Protein AF-A0A936VXD6-F1 (afdb_monomer)

Foldseek 3Di:
DDPPDPDAADWQWKKFKAAPVRHTPDIDTWQQDPPPRTTNDDDDPDDDFHKIKMATDDDPQKFWDDAPPDPQQPGAQAHRPGRIGPIDGDDPPDDDDSHHIDMDGDDDDDDFDWDPPPPPPDDDPPIDGDWQQKDFDADPVRHTPDIDTRDPPPPPDDDDDDDDDD

Structure (mmCIF, N/CA/C/O backbone):
data_AF-A0A936VXD6-F1
#
_entry.id   AF-A0A936VXD6-F1
#
loop_
_atom_site.group_PDB
_atom_site.id
_atom_site.type_symbol
_atom_site.label_atom_id
_atom_site.label_alt_id
_atom_site.label_comp_id
_atom_site.label_asym_id
_atom_site.label_entity_id
_atom_site.label_seq_id
_atom_site.pdbx_PDB_ins_code
_atom_site.Cartn_x
_atom_site.Cartn_y
_atom_site.Cartn_z
_atom_site.occupancy
_atom_site.B_iso_or_equiv
_atom_site.auth_seq_id
_atom_site.auth_comp_id
_atom_site.auth_asym_id
_atom_site.auth_atom_id
_atom_site.pdbx_PDB_model_num
ATOM 1 N N . MET A 1 1 ? 0.073 27.150 -8.821 1.00 37.88 1 MET A N 1
ATOM 2 C CA . MET A 1 1 ? -0.932 26.596 -7.895 1.00 37.88 1 MET A CA 1
ATOM 3 C C . MET A 1 1 ? -1.221 25.200 -8.395 1.00 37.88 1 MET A C 1
ATOM 5 O O . MET A 1 1 ? -1.825 25.056 -9.448 1.00 37.88 1 MET A O 1
ATOM 9 N N . GLU A 1 2 ? -0.629 24.200 -7.757 1.00 39.50 2 GLU A N 1
ATOM 10 C CA . GLU A 1 2 ? -0.810 22.805 -8.145 1.00 39.50 2 GLU A CA 1
ATOM 11 C C . GLU A 1 2 ? -2.165 22.356 -7.598 1.00 39.50 2 GLU A C 1
ATOM 13 O O . GLU A 1 2 ? -2.405 22.412 -6.392 1.00 39.50 2 GLU A O 1
ATOM 18 N N . PHE A 1 3 ? -3.097 22.023 -8.488 1.00 36.00 3 PHE A N 1
ATOM 19 C CA . PHE A 1 3 ? -4.350 21.404 -8.081 1.00 36.00 3 PHE A CA 1
ATOM 20 C C . PHE A 1 3 ? -4.016 19.986 -7.616 1.00 36.00 3 PHE A C 1
ATOM 22 O O . PHE A 1 3 ? -3.838 19.096 -8.446 1.00 36.00 3 PHE A O 1
ATOM 29 N N . LYS A 1 4 ? -3.919 19.774 -6.299 1.00 44.06 4 LYS A N 1
ATOM 30 C CA . LYS A 1 4 ? -3.917 18.424 -5.732 1.00 44.06 4 LYS A CA 1
ATOM 31 C C . LYS A 1 4 ? -5.274 17.809 -6.092 1.00 44.06 4 LYS A C 1
ATOM 33 O O . LYS A 1 4 ? -6.304 18.240 -5.576 1.00 44.06 4 LYS A O 1
ATOM 38 N N . MET A 1 5 ? -5.294 16.894 -7.061 1.00 49.47 5 MET A N 1
ATOM 39 C CA . MET A 1 5 ? -6.490 16.100 -7.349 1.00 49.47 5 MET A CA 1
ATOM 40 C C . MET A 1 5 ? -6.912 15.388 -6.060 1.00 49.47 5 MET A C 1
ATOM 42 O O . MET A 1 5 ? -6.051 14.992 -5.275 1.00 49.47 5 MET A O 1
ATOM 46 N N . ALA A 1 6 ? -8.218 15.245 -5.833 1.00 60.19 6 ALA A N 1
ATOM 47 C CA . ALA A 1 6 ? -8.717 14.467 -4.706 1.00 60.19 6 ALA A CA 1
ATOM 48 C C . ALA A 1 6 ? -8.110 13.054 -4.756 1.00 60.19 6 ALA A C 1
ATOM 50 O O . ALA A 1 6 ? -8.226 12.364 -5.772 1.00 60.19 6 ALA A O 1
ATOM 51 N N . GLU A 1 7 ? -7.435 12.647 -3.682 1.00 71.62 7 GLU A N 1
ATOM 52 C CA . GLU A 1 7 ? -6.905 11.293 -3.539 1.00 71.62 7 GLU A CA 1
ATOM 53 C C . GLU A 1 7 ? -8.101 10.350 -3.366 1.00 71.62 7 GLU A C 1
ATOM 55 O O . GLU A 1 7 ? -8.837 10.422 -2.384 1.00 71.62 7 GLU A O 1
ATOM 60 N N . LEU A 1 8 ? -8.362 9.523 -4.379 1.00 80.62 8 LEU A N 1
ATOM 61 C CA . LEU A 1 8 ? -9.464 8.567 -4.343 1.00 80.62 8 LEU A CA 1
ATOM 62 C C . LEU A 1 8 ? -9.059 7.356 -3.502 1.00 80.62 8 LEU A C 1
ATOM 64 O O . LEU A 1 8 ? -7.975 6.802 -3.691 1.00 80.62 8 LEU A O 1
ATOM 68 N N . GLY A 1 9 ? -9.952 6.908 -2.620 1.00 87.56 9 GLY A N 1
ATOM 69 C CA . GLY A 1 9 ? -9.748 5.662 -1.892 1.00 87.56 9 GLY A CA 1
ATOM 70 C C . GLY A 1 9 ? -9.724 4.442 -2.819 1.00 87.56 9 GLY A C 1
ATOM 71 O O . GLY A 1 9 ? -10.203 4.471 -3.956 1.00 87.56 9 GLY A O 1
ATOM 72 N N . ILE A 1 10 ? -9.146 3.348 -2.327 1.00 90.50 10 ILE A N 1
ATOM 73 C CA . ILE A 1 10 ? -8.894 2.130 -3.107 1.00 90.50 10 ILE A CA 1
ATOM 74 C C . ILE A 1 10 ? -9.775 1.007 -2.569 1.00 90.50 10 ILE A C 1
ATOM 76 O O . ILE A 1 10 ? -9.663 0.654 -1.398 1.00 90.50 10 ILE A O 1
ATOM 80 N N . ASN A 1 11 ? -10.611 0.411 -3.420 1.00 94.31 11 ASN A N 1
ATOM 81 C CA . ASN A 1 11 ? -11.415 -0.766 -3.073 1.00 94.31 11 ASN A CA 1
ATOM 82 C C . ASN A 1 11 ? -10.625 -2.073 -3.228 1.00 94.31 11 ASN A C 1
ATOM 84 O O . ASN A 1 11 ? -9.697 -2.162 -4.031 1.00 94.31 11 ASN A O 1
ATOM 88 N N . GLY A 1 12 ? -11.042 -3.107 -2.499 1.00 94.38 12 GLY A N 1
ATOM 89 C CA . GLY A 1 12 ? -10.451 -4.445 -2.549 1.00 94.38 12 GLY A CA 1
ATOM 90 C C . GLY A 1 12 ? -9.163 -4.607 -1.736 1.00 94.38 12 GLY A C 1
ATOM 91 O O . GLY A 1 12 ? -8.551 -5.671 -1.786 1.00 94.38 12 GLY A O 1
ATOM 92 N N . VAL A 1 13 ? -8.752 -3.593 -0.971 1.00 94.56 13 VAL A N 1
ATOM 93 C CA . VAL A 1 13 ? -7.634 -3.703 -0.023 1.00 94.56 13 VAL A CA 1
ATOM 94 C C . VAL A 1 13 ? -8.092 -4.550 1.160 1.00 94.56 13 VAL A C 1
ATOM 96 O O . VAL A 1 13 ? -9.146 -4.286 1.736 1.00 94.56 13 VAL A O 1
ATOM 99 N N . SER A 1 14 ? -7.317 -5.575 1.521 1.00 96.94 14 SER A N 1
ATOM 100 C CA . SER A 1 14 ? -7.612 -6.393 2.703 1.00 96.94 14 SER A CA 1
ATOM 101 C C . SER A 1 14 ? -7.229 -5.651 3.977 1.00 96.94 14 SER A C 1
ATOM 103 O O . SER A 1 14 ? -6.092 -5.199 4.118 1.00 96.94 14 SER A O 1
ATOM 105 N N . VAL A 1 15 ? -8.181 -5.554 4.904 1.00 97.88 15 VAL A N 1
ATOM 106 C CA . VAL A 1 15 ? -8.003 -4.923 6.214 1.00 97.88 15 VAL A CA 1
ATOM 107 C C . VAL A 1 15 ? -8.285 -5.958 7.294 1.00 97.88 15 VAL A C 1
ATOM 109 O O . VAL A 1 15 ? -9.325 -6.622 7.285 1.00 97.88 15 VAL A O 1
ATOM 112 N N . LEU A 1 16 ? -7.341 -6.132 8.213 1.00 98.38 16 LEU A N 1
ATOM 113 C CA . LEU A 1 16 ? -7.408 -7.113 9.292 1.00 98.38 16 LEU A CA 1
ATOM 114 C C . LEU A 1 16 ? -7.540 -6.384 10.627 1.00 98.38 16 LEU A C 1
ATOM 116 O O . LEU A 1 16 ? -6.756 -5.486 10.918 1.00 98.38 16 LEU A O 1
ATOM 120 N N . LEU A 1 17 ? -8.478 -6.825 11.460 1.00 98.38 17 LEU A N 1
ATOM 121 C CA . LEU A 1 17 ? -8.547 -6.429 12.863 1.00 98.38 17 LEU A CA 1
ATOM 122 C C . LEU A 1 17 ? -7.830 -7.482 13.700 1.00 98.38 17 LEU A C 1
ATOM 124 O O . LEU A 1 17 ? -8.151 -8.670 13.603 1.00 98.38 17 LEU A O 1
ATOM 128 N N . LYS A 1 18 ? -6.886 -7.064 14.536 1.00 98.50 18 LYS A N 1
ATOM 129 C CA . LYS A 1 18 ? -6.083 -7.940 15.392 1.00 98.50 18 LYS A CA 1
ATOM 130 C C . LYS A 1 18 ? -6.202 -7.539 16.857 1.00 98.50 18 LYS A C 1
ATOM 132 O O . LYS A 1 18 ? -6.462 -6.381 17.165 1.00 98.50 18 LYS A O 1
ATOM 137 N N . ASN A 1 19 ? -5.966 -8.487 17.759 1.00 97.56 19 ASN A N 1
ATOM 138 C CA . ASN A 1 19 ? -5.682 -8.161 19.160 1.00 97.56 19 ASN A CA 1
ATOM 139 C C . ASN A 1 19 ? -4.222 -7.695 19.338 1.00 97.56 19 ASN A C 1
ATOM 141 O O . ASN A 1 19 ? -3.402 -7.807 18.425 1.00 97.56 19 ASN A O 1
ATOM 145 N N . THR A 1 20 ? -3.871 -7.241 20.542 1.00 96.56 20 THR A N 1
ATOM 146 C CA . THR A 1 20 ? -2.504 -6.806 20.897 1.00 96.56 20 THR A CA 1
ATOM 147 C C . THR A 1 20 ? -1.454 -7.921 20.841 1.00 96.56 20 THR A C 1
ATOM 149 O O . THR A 1 20 ? -0.265 -7.639 20.730 1.00 96.56 20 THR A O 1
ATOM 152 N N . ALA A 1 21 ? -1.873 -9.192 20.845 1.00 96.44 21 ALA A N 1
ATOM 153 C CA . ALA A 1 21 ? -0.997 -10.339 20.597 1.00 96.44 21 ALA A CA 1
ATOM 154 C C . ALA A 1 21 ? -0.753 -10.602 19.093 1.00 96.44 21 ALA A C 1
ATOM 156 O O . ALA A 1 21 ? -0.085 -11.570 18.736 1.00 96.44 21 ALA A O 1
ATOM 157 N N . GLY A 1 22 ? -1.316 -9.780 18.200 1.00 94.25 22 GLY A N 1
ATOM 158 C CA . GLY A 1 22 ? -1.175 -9.894 16.747 1.00 94.25 22 GLY A CA 1
ATOM 159 C C . GLY A 1 22 ? -2.070 -10.951 16.093 1.00 94.25 22 GLY A C 1
ATOM 160 O O . GLY A 1 22 ? -1.951 -11.188 14.891 1.00 94.25 22 GLY A O 1
ATOM 161 N N . THR A 1 23 ? -2.976 -11.582 16.846 1.00 97.44 23 THR A N 1
ATOM 162 C CA . THR A 1 23 ? -3.929 -12.563 16.307 1.00 97.44 23 THR A CA 1
ATOM 163 C C . THR A 1 23 ? -5.053 -11.850 15.569 1.00 97.44 23 THR A C 1
ATOM 165 O O . THR A 1 23 ? -5.725 -11.001 16.151 1.00 97.44 23 THR A O 1
ATOM 168 N N . THR A 1 24 ? -5.292 -12.228 14.313 1.00 98.25 24 THR A N 1
ATOM 169 C CA . THR A 1 24 ? -6.418 -11.724 13.518 1.00 98.25 24 THR A CA 1
ATOM 170 C C . THR A 1 24 ? -7.742 -12.223 14.082 1.00 98.25 24 THR A C 1
ATOM 172 O O . THR A 1 24 ? -7.962 -13.424 14.212 1.00 98.25 24 THR A O 1
ATOM 175 N N . LEU A 1 25 ? -8.629 -11.284 14.387 1.00 97.94 25 LEU A N 1
ATOM 176 C CA . LEU A 1 25 ? -9.977 -11.528 14.887 1.00 97.94 25 LEU A CA 1
ATOM 177 C C . LEU A 1 25 ? -11.015 -11.422 13.770 1.00 97.94 25 LEU A C 1
ATOM 179 O O . LEU A 1 25 ? -11.958 -12.207 13.729 1.00 97.94 25 LEU A O 1
ATOM 183 N N . GLN A 1 26 ? -10.843 -10.451 12.870 1.00 98.44 26 GLN A N 1
ATOM 184 C CA . GLN A 1 26 ? -11.721 -10.232 11.723 1.00 98.44 26 GLN A CA 1
ATOM 185 C C . GLN A 1 26 ? -10.916 -9.803 10.494 1.00 98.44 26 GLN A C 1
ATOM 187 O O . GLN A 1 26 ? -9.791 -9.309 10.590 1.00 98.44 26 GLN A O 1
ATOM 192 N N . THR A 1 27 ? -11.508 -9.983 9.318 1.00 98.12 27 THR A N 1
ATOM 193 C CA . THR A 1 27 ? -10.963 -9.524 8.038 1.00 98.12 27 THR A CA 1
ATOM 194 C C . THR A 1 27 ? -12.094 -8.944 7.208 1.00 98.12 27 THR A C 1
ATOM 196 O O . THR A 1 27 ? -13.194 -9.492 7.189 1.00 98.12 27 THR A O 1
ATOM 199 N N . THR A 1 28 ? -11.818 -7.840 6.526 1.00 97.75 28 THR A N 1
ATOM 200 C CA . THR A 1 28 ? -12.739 -7.196 5.591 1.00 97.75 28 THR A CA 1
ATOM 201 C C . THR A 1 28 ? -11.983 -6.695 4.361 1.00 97.75 28 THR A C 1
ATOM 203 O O . THR A 1 28 ? -10.751 -6.738 4.313 1.00 97.75 28 THR A O 1
ATOM 206 N N . LEU A 1 29 ? -12.725 -6.238 3.357 1.00 97.06 29 LEU A N 1
ATOM 207 C CA . LEU A 1 29 ? -12.195 -5.566 2.176 1.00 97.06 29 LEU A CA 1
ATOM 208 C C . LEU A 1 29 ? -12.703 -4.128 2.148 1.00 97.06 29 LEU A C 1
ATOM 210 O O . LEU A 1 29 ? -13.863 -3.875 2.482 1.00 97.06 29 LEU A O 1
ATOM 214 N N . THR A 1 30 ? -11.869 -3.199 1.690 1.00 96.69 30 THR A N 1
ATOM 215 C CA . THR A 1 30 ? -12.339 -1.847 1.385 1.00 96.69 30 THR A CA 1
ATOM 216 C C . THR A 1 30 ? -13.347 -1.864 0.229 1.00 96.69 30 THR A C 1
ATOM 218 O O . THR A 1 30 ? -13.210 -2.615 -0.742 1.00 96.69 30 THR A O 1
ATOM 221 N N . THR A 1 31 ? -14.375 -1.028 0.319 1.00 96.88 31 THR A N 1
ATOM 222 C CA . THR A 1 31 ? -15.486 -0.916 -0.634 1.00 96.88 31 THR A CA 1
ATOM 223 C C . THR A 1 31 ? -15.946 0.543 -0.751 1.00 96.88 31 THR A C 1
ATOM 225 O O . THR A 1 31 ? -15.360 1.446 -0.155 1.00 96.88 31 THR A O 1
ATOM 228 N N . ASN A 1 32 ? -16.998 0.804 -1.524 1.00 96.25 32 ASN A N 1
ATOM 229 C CA . ASN A 1 32 ? -17.627 2.120 -1.543 1.00 96.25 32 ASN A CA 1
ATOM 230 C C . ASN A 1 32 ? -18.351 2.380 -0.217 1.00 96.25 32 ASN A C 1
ATOM 232 O O . ASN A 1 32 ? -19.121 1.542 0.254 1.00 96.25 32 ASN A O 1
ATOM 236 N N . ASN A 1 33 ? -18.142 3.562 0.355 1.00 94.69 33 ASN A N 1
ATOM 237 C CA . ASN A 1 33 ? -18.841 4.027 1.541 1.00 94.69 33 ASN A CA 1
ATOM 238 C C . ASN A 1 33 ? -20.360 3.985 1.287 1.00 94.69 33 ASN A C 1
ATOM 240 O O . ASN A 1 33 ? -20.821 4.566 0.301 1.00 94.69 33 ASN A O 1
ATOM 244 N N . PRO A 1 34 ? -21.156 3.338 2.154 1.00 93.56 34 PRO A N 1
ATOM 245 C CA . PRO A 1 34 ? -22.590 3.158 1.923 1.00 93.56 34 PRO A CA 1
ATOM 246 C C . PRO A 1 34 ? -23.386 4.472 1.946 1.00 93.56 34 PRO A C 1
ATOM 248 O O . PRO A 1 34 ? -24.494 4.519 1.417 1.00 93.56 34 PRO A O 1
ATOM 251 N N . THR A 1 35 ? -22.831 5.533 2.536 1.00 93.31 35 THR A N 1
ATOM 252 C CA . THR A 1 35 ? -23.472 6.847 2.663 1.00 93.31 35 THR A CA 1
ATOM 253 C C . THR A 1 35 ? -22.997 7.814 1.583 1.00 93.31 35 THR A C 1
ATOM 255 O O . THR A 1 35 ? -23.810 8.491 0.961 1.00 93.31 35 THR A O 1
ATOM 258 N N . THR A 1 36 ? -21.683 7.905 1.361 1.00 92.94 36 THR A N 1
ATOM 259 C CA . THR A 1 36 ? -21.096 8.904 0.447 1.00 92.94 36 THR A CA 1
ATOM 260 C C . THR A 1 36 ? -20.784 8.352 -0.941 1.00 92.94 36 THR A C 1
ATOM 262 O O . THR A 1 36 ? -20.546 9.125 -1.864 1.00 92.94 36 THR A O 1
ATOM 265 N N . GLY A 1 37 ? -20.748 7.027 -1.105 1.00 93.31 37 GLY A N 1
ATOM 266 C CA . GLY A 1 37 ? -20.319 6.360 -2.335 1.00 93.31 37 GLY A CA 1
ATOM 267 C C . GLY A 1 37 ? -18.812 6.431 -2.605 1.00 93.31 37 GLY A C 1
ATOM 268 O O . GLY A 1 37 ? -18.357 5.855 -3.591 1.00 93.31 37 GLY A O 1
ATOM 269 N N . ALA A 1 38 ? -18.030 7.104 -1.754 1.00 93.12 38 ALA A N 1
ATOM 270 C CA . ALA A 1 38 ? -16.584 7.224 -1.916 1.00 93.12 38 ALA A CA 1
ATOM 271 C C . ALA A 1 38 ? -15.890 5.865 -1.728 1.00 93.12 38 ALA A C 1
ATOM 273 O O . ALA A 1 38 ? -16.189 5.143 -0.780 1.00 93.12 38 ALA A O 1
ATOM 274 N N . ALA A 1 39 ? -14.965 5.514 -2.620 1.00 93.44 39 ALA A N 1
ATOM 275 C CA . ALA A 1 39 ? -14.179 4.284 -2.525 1.00 93.44 39 ALA A CA 1
ATOM 276 C C . ALA A 1 39 ? -13.216 4.299 -1.321 1.00 93.44 39 ALA A C 1
ATOM 278 O O . ALA A 1 39 ? -12.865 5.365 -0.817 1.00 93.44 39 ALA A O 1
ATOM 279 N N . GLY A 1 40 ? -12.752 3.121 -0.894 1.00 93.38 40 GLY A N 1
ATOM 280 C CA . GLY A 1 40 ? -11.753 2.948 0.170 1.00 93.38 40 GLY A CA 1
ATOM 281 C C . GLY A 1 40 ? -12.315 2.738 1.576 1.00 93.38 40 GLY A C 1
ATOM 282 O O . GLY A 1 40 ? -11.549 2.614 2.525 1.00 93.38 40 GLY A O 1
ATOM 283 N N . TYR A 1 41 ? -13.635 2.661 1.729 1.00 95.38 41 TYR A N 1
ATOM 284 C CA . TYR A 1 41 ? -14.285 2.509 3.026 1.00 95.38 41 TYR A CA 1
ATOM 285 C C . TYR A 1 41 ? -14.171 1.0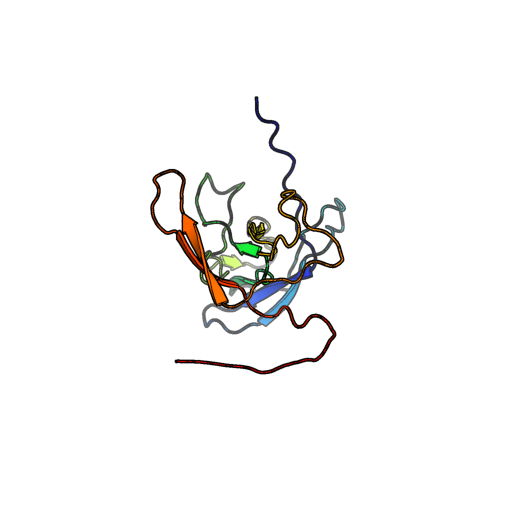85 3.569 1.00 95.38 41 TYR A C 1
ATOM 287 O O . TYR A 1 41 ? -14.440 0.123 2.852 1.00 95.38 41 TYR A O 1
ATOM 295 N N . TYR A 1 42 ? -13.864 0.944 4.854 1.00 96.75 42 TYR A N 1
ATOM 296 C CA . TYR A 1 42 ? -13.945 -0.317 5.585 1.00 96.75 42 TYR A CA 1
A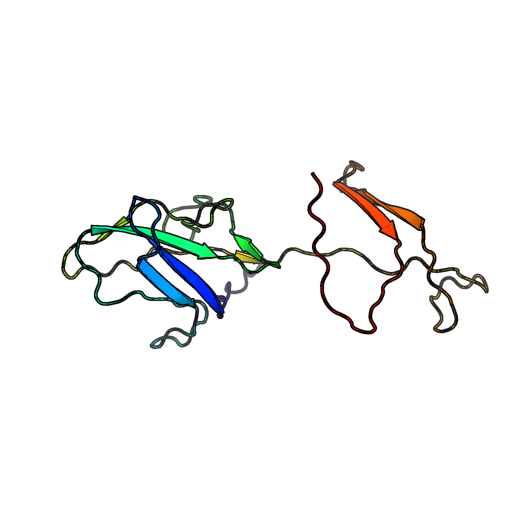TOM 297 C C . TYR A 1 42 ? -14.632 -0.088 6.933 1.00 96.75 42 TYR A C 1
ATOM 299 O O . TYR A 1 42 ? -14.668 1.030 7.443 1.00 96.75 42 TYR A O 1
ATOM 307 N N . GLN A 1 43 ? -15.183 -1.152 7.516 1.00 96.81 43 GLN A N 1
ATOM 308 C CA . GLN A 1 43 ? -15.727 -1.104 8.868 1.00 96.81 43 GLN A CA 1
ATOM 309 C C . GLN A 1 43 ? -15.701 -2.491 9.507 1.00 96.81 43 GLN A C 1
ATOM 311 O O . GLN A 1 43 ? -16.078 -3.482 8.878 1.00 96.81 43 GLN A O 1
ATOM 316 N N . PHE A 1 44 ? -15.305 -2.541 10.777 1.00 97.50 44 PHE A N 1
ATOM 317 C CA . PHE A 1 44 ? -15.565 -3.673 11.658 1.00 97.50 44 PHE A CA 1
ATOM 318 C C . PHE A 1 44 ? -16.736 -3.314 12.572 1.00 97.50 44 PHE A C 1
ATOM 320 O O . PHE A 1 44 ? -16.829 -2.191 13.060 1.00 97.50 44 PHE A O 1
ATOM 327 N N . THR A 1 45 ? -17.658 -4.250 12.785 1.00 95.94 45 THR A N 1
ATOM 328 C CA . THR A 1 45 ? -18.870 -4.012 13.582 1.00 95.94 45 THR A CA 1
ATOM 329 C C . THR A 1 45 ? -18.965 -5.022 14.716 1.00 95.94 45 THR A C 1
ATOM 331 O O . THR A 1 45 ? -18.351 -6.089 14.661 1.00 95.94 45 THR A O 1
ATOM 334 N N . ASN A 1 46 ? -19.757 -4.691 15.742 1.00 94.94 46 ASN A N 1
ATOM 335 C CA . ASN A 1 46 ? -19.997 -5.555 16.903 1.00 94.94 46 ASN A CA 1
ATOM 336 C C . ASN A 1 46 ? -18.704 -5.940 17.649 1.00 94.94 46 ASN A C 1
ATOM 338 O O . ASN A 1 46 ? -18.520 -7.096 18.035 1.00 94.94 46 ASN A O 1
ATOM 342 N N . LEU A 1 47 ? -17.798 -4.973 17.828 1.00 96.31 47 LEU A N 1
ATOM 343 C CA . LEU A 1 47 ? -16.570 -5.165 18.596 1.00 96.31 47 LEU A CA 1
ATOM 344 C C . LEU A 1 47 ? -16.867 -5.181 20.096 1.00 96.31 47 LEU A C 1
ATOM 346 O O . LEU A 1 47 ? -17.698 -4.416 20.589 1.00 96.31 47 LEU A O 1
ATOM 350 N N . LEU A 1 48 ? -16.179 -6.061 20.821 1.00 96.94 48 LEU A N 1
ATOM 351 C CA . LEU A 1 48 ? -16.165 -6.015 22.280 1.00 96.94 48 LEU A CA 1
ATOM 352 C C . LEU A 1 48 ? -15.220 -4.892 22.735 1.00 96.94 48 LEU A C 1
ATOM 354 O O . LEU A 1 48 ? -14.254 -4.608 22.033 1.00 96.94 48 LEU A O 1
ATOM 358 N N . PRO A 1 49 ? -15.438 -4.273 23.906 1.00 97.69 49 PRO A N 1
ATOM 359 C CA . PRO A 1 49 ? -14.474 -3.321 24.444 1.00 97.69 49 PRO A CA 1
ATOM 360 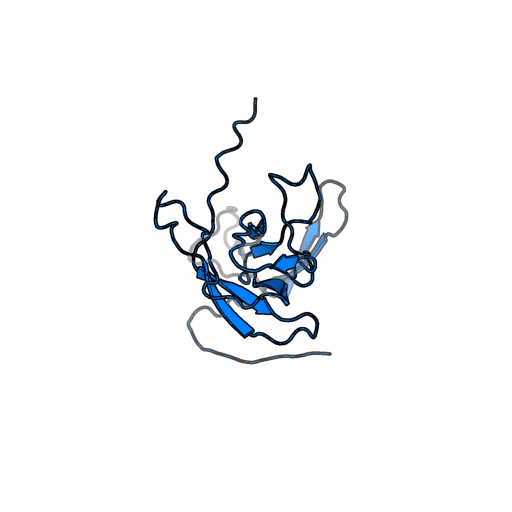C C . PRO A 1 49 ? -13.120 -3.996 24.698 1.00 97.69 49 PRO A C 1
ATOM 362 O O . PRO A 1 49 ? -13.051 -4.945 25.486 1.00 97.69 49 PRO A O 1
ATOM 365 N N . ALA A 1 50 ? -12.071 -3.544 24.014 1.00 97.94 50 ALA A N 1
ATOM 366 C CA . ALA A 1 50 ? -10.716 -4.089 24.087 1.00 97.94 50 ALA A CA 1
ATOM 367 C C . ALA A 1 50 ? -9.721 -3.198 23.323 1.00 97.94 50 ALA A C 1
ATOM 369 O O . ALA A 1 50 ? -10.103 -2.246 22.645 1.00 97.94 50 ALA A O 1
ATOM 370 N N . ASP A 1 51 ? -8.446 -3.569 23.399 1.00 98.19 51 ASP A N 1
ATOM 371 C CA . ASP A 1 51 ? -7.380 -2.995 22.587 1.00 98.19 51 ASP A CA 1
ATOM 372 C C . ASP A 1 51 ? -7.224 -3.758 21.267 1.00 98.19 51 ASP A C 1
ATOM 374 O O . ASP A 1 51 ? -7.103 -4.992 21.244 1.00 98.19 51 ASP A O 1
ATOM 378 N N . TYR A 1 52 ? -7.171 -3.011 20.169 1.00 98.19 52 TYR A N 1
ATOM 379 C CA . TYR A 1 52 ? -7.087 -3.542 18.817 1.00 98.19 52 TYR A CA 1
ATOM 380 C C . TYR A 1 52 ? -5.941 -2.925 18.020 1.00 98.19 52 TYR A C 1
ATOM 382 O O . TYR A 1 52 ? -5.484 -1.821 18.294 1.00 98.19 52 TYR A O 1
ATOM 390 N N . ILE A 1 53 ? -5.498 -3.658 17.002 1.00 98.00 53 ILE A N 1
ATOM 391 C CA . ILE A 1 53 ? -4.593 -3.184 15.954 1.00 98.00 53 ILE A CA 1
ATOM 392 C C . ILE A 1 53 ? -5.308 -3.386 14.621 1.00 98.00 53 ILE A C 1
ATOM 394 O O . ILE A 1 53 ? -5.818 -4.480 14.357 1.00 98.00 53 ILE A O 1
ATOM 398 N N . VAL A 1 54 ? -5.316 -2.368 13.766 1.00 97.88 54 VAL A N 1
ATOM 399 C CA . VAL A 1 54 ? -5.768 -2.496 12.378 1.00 97.88 54 VAL A CA 1
ATOM 400 C C . VAL A 1 54 ? -4.544 -2.729 11.498 1.00 97.88 54 VAL A C 1
ATOM 402 O O . VAL A 1 54 ? -3.506 -2.104 11.684 1.00 97.88 54 VAL A O 1
ATOM 405 N N . MET A 1 55 ? -4.628 -3.670 10.559 1.00 97.06 55 MET A N 1
ATOM 406 C CA . MET A 1 55 ? -3.573 -3.918 9.578 1.00 97.06 55 MET A CA 1
ATOM 407 C C . MET A 1 55 ? -4.119 -3.767 8.165 1.00 97.06 55 MET A C 1
ATOM 409 O O . MET A 1 55 ? -5.037 -4.489 7.772 1.00 97.06 55 MET A O 1
ATOM 413 N N . PHE A 1 56 ? -3.486 -2.902 7.382 1.00 96.00 56 PHE A N 1
ATOM 414 C CA . PHE A 1 56 ? -3.757 -2.723 5.963 1.00 96.00 56 PHE A CA 1
ATOM 415 C C . PHE A 1 56 ? -2.777 -3.549 5.132 1.00 96.00 56 PHE A C 1
ATOM 417 O O . PHE A 1 56 ? -1.561 -3.376 5.207 1.00 96.00 56 PHE A O 1
ATOM 424 N N . MET A 1 57 ? -3.301 -4.451 4.305 1.00 94.44 57 MET A N 1
ATOM 425 C CA . MET A 1 57 ? -2.490 -5.231 3.374 1.00 94.44 57 MET A CA 1
ATOM 426 C C . MET A 1 57 ? -2.433 -4.527 2.019 1.00 94.44 57 MET A C 1
ATOM 428 O O . MET A 1 57 ? -3.320 -4.702 1.180 1.00 94.44 57 MET A O 1
ATOM 432 N N . ALA A 1 58 ? -1.376 -3.744 1.797 1.00 86.75 58 ALA A N 1
ATOM 433 C CA . ALA A 1 58 ? -1.157 -3.091 0.511 1.00 86.75 58 ALA A CA 1
ATOM 434 C C . ALA A 1 58 ? -1.054 -4.128 -0.630 1.00 86.75 58 ALA A C 1
ATOM 436 O O . ALA A 1 58 ? -0.263 -5.073 -0.530 1.00 86.75 58 ALA A O 1
ATOM 437 N N . PRO A 1 59 ? -1.817 -3.967 -1.731 1.00 85.12 59 PRO A N 1
ATOM 438 C CA . PRO A 1 59 ? -1.653 -4.794 -2.924 1.00 85.12 59 PRO A CA 1
ATOM 439 C C . PRO A 1 59 ? -0.231 -4.689 -3.488 1.00 85.12 59 PRO A C 1
ATOM 441 O O . PRO A 1 59 ? 0.425 -3.668 -3.314 1.00 85.12 59 PRO A O 1
ATOM 444 N N . ALA A 1 60 ? 0.231 -5.694 -4.239 1.00 78.38 60 ALA A N 1
ATOM 445 C CA . ALA A 1 60 ? 1.629 -5.787 -4.688 1.00 78.38 60 ALA A CA 1
ATOM 446 C C . ALA A 1 60 ? 2.156 -4.551 -5.447 1.00 78.38 60 ALA A C 1
ATOM 448 O O . ALA A 1 60 ? 3.334 -4.220 -5.341 1.00 78.38 60 ALA A O 1
ATOM 449 N N . THR A 1 61 ? 1.297 -3.855 -6.199 1.00 81.00 61 THR A N 1
ATOM 450 C CA . THR A 1 61 ? 1.677 -2.646 -6.951 1.00 81.00 61 THR A CA 1
ATOM 451 C C . THR A 1 61 ? 1.664 -1.369 -6.111 1.00 81.00 61 THR A C 1
ATOM 453 O O . THR A 1 61 ? 2.019 -0.307 -6.621 1.00 81.00 61 THR A O 1
ATOM 456 N N . TYR A 1 62 ? 1.211 -1.452 -4.863 1.00 85.12 62 TYR A N 1
ATOM 457 C CA . TYR A 1 62 ? 1.088 -0.337 -3.939 1.00 85.12 62 TYR A CA 1
ATOM 458 C C . TYR A 1 62 ? 2.083 -0.464 -2.787 1.00 85.12 62 TYR A C 1
ATOM 460 O O . TYR A 1 62 ? 2.496 -1.553 -2.382 1.00 85.12 62 TYR A O 1
ATOM 468 N N . LYS A 1 63 ? 2.447 0.685 -2.232 1.00 82.25 63 LYS A N 1
ATOM 469 C CA . LYS A 1 63 ? 3.125 0.805 -0.945 1.00 82.25 63 LYS A CA 1
ATOM 470 C C . LYS A 1 63 ? 2.278 1.666 -0.025 1.00 82.25 63 LYS A C 1
ATOM 472 O O . LYS A 1 63 ? 1.614 2.590 -0.492 1.00 82.25 63 LYS A O 1
ATOM 477 N N . VAL A 1 64 ? 2.312 1.346 1.263 1.00 82.12 64 VAL A N 1
ATOM 478 C CA . VAL A 1 64 ? 1.761 2.208 2.310 1.00 82.12 64 VAL A CA 1
ATOM 479 C C . VAL A 1 64 ? 2.644 3.458 2.392 1.00 82.12 64 VAL A C 1
ATOM 481 O O . VAL A 1 64 ? 3.874 3.355 2.341 1.00 82.12 64 VAL A O 1
ATOM 484 N N . THR A 1 65 ? 2.035 4.639 2.426 1.00 78.25 65 THR A N 1
ATOM 485 C CA . THR A 1 65 ? 2.747 5.909 2.619 1.00 78.25 65 THR A CA 1
ATOM 486 C C . THR A 1 65 ? 3.329 5.979 4.026 1.00 78.25 65 THR A C 1
ATOM 488 O O . THR A 1 65 ? 2.779 5.389 4.948 1.00 78.25 65 THR A O 1
ATOM 491 N N . SER A 1 66 ? 4.427 6.711 4.217 1.00 66.88 66 SER A N 1
ATOM 492 C CA . SER A 1 66 ? 5.001 6.896 5.552 1.00 66.88 66 SER A CA 1
ATOM 493 C C . SER A 1 66 ? 3.973 7.480 6.527 1.00 66.88 66 SER A C 1
ATOM 495 O O . SER A 1 66 ? 3.331 8.484 6.209 1.00 66.88 66 SER A O 1
ATOM 497 N N . ALA A 1 67 ? 3.858 6.868 7.706 1.00 60.28 67 ALA A N 1
ATOM 498 C CA . ALA A 1 67 ? 2.992 7.353 8.772 1.00 60.28 67 ALA A CA 1
ATOM 499 C C . ALA A 1 67 ? 3.480 8.690 9.355 1.00 60.28 67 ALA A C 1
ATOM 501 O O . ALA A 1 67 ? 4.686 8.963 9.332 1.00 60.28 67 ALA A O 1
ATOM 502 N N . ASN A 1 68 ? 2.562 9.490 9.911 1.00 56.97 68 ASN A N 1
ATOM 503 C CA . ASN A 1 68 ? 2.865 10.701 10.692 1.00 56.97 68 ASN A CA 1
ATOM 504 C C . ASN A 1 68 ? 3.674 11.775 9.939 1.00 56.97 68 ASN A C 1
ATOM 506 O O . ASN A 1 68 ? 4.587 12.395 10.491 1.00 56.97 68 ASN A O 1
ATOM 510 N N . THR A 1 69 ? 3.398 11.972 8.644 1.00 51.38 69 THR A N 1
ATOM 511 C CA . THR A 1 69 ? 4.108 12.977 7.823 1.00 51.38 69 THR A CA 1
ATOM 512 C C . THR A 1 69 ? 3.489 14.378 7.896 1.00 51.38 69 THR A C 1
ATOM 514 O O . THR A 1 69 ? 4.157 15.350 7.533 1.00 51.38 69 THR A O 1
ATOM 517 N N . THR A 1 70 ? 2.256 14.509 8.404 1.00 50.38 70 THR A N 1
ATOM 518 C CA . THR A 1 70 ? 1.556 15.783 8.664 1.00 50.38 70 THR A CA 1
ATOM 519 C C . THR A 1 70 ? 0.759 15.710 9.979 1.00 50.38 70 THR A C 1
ATOM 521 O O . THR A 1 70 ? 1.026 14.840 10.790 1.00 50.38 70 THR A O 1
ATOM 524 N N . THR A 1 71 ? -0.159 16.647 10.244 1.00 45.75 71 THR A N 1
ATOM 525 C CA . THR A 1 71 ? -1.046 16.624 11.425 1.00 45.75 71 THR A CA 1
ATOM 526 C C . THR A 1 71 ? -2.178 15.593 11.280 1.00 45.75 71 THR A C 1
ATOM 528 O O . THR A 1 71 ? -2.895 15.692 10.282 1.00 45.75 71 THR A O 1
ATOM 531 N N . ASP A 1 72 ? -2.368 14.761 12.316 1.00 51.34 72 ASP A N 1
ATOM 532 C CA . ASP A 1 72 ? -3.254 13.589 12.584 1.00 51.34 72 ASP A CA 1
ATOM 533 C C . ASP A 1 72 ? -4.635 13.430 11.892 1.00 51.34 72 ASP A C 1
ATOM 535 O O . ASP A 1 72 ? -5.325 12.443 12.109 1.00 51.34 72 ASP A O 1
ATOM 539 N N . THR A 1 73 ? -5.135 14.400 11.125 1.00 50.72 73 THR A N 1
ATOM 540 C CA . THR A 1 73 ? -6.475 14.319 10.486 1.00 50.72 73 THR A CA 1
ATOM 541 C C . THR A 1 73 ? -6.428 13.934 9.008 1.00 50.72 73 THR A C 1
ATOM 543 O O . THR A 1 73 ? -7.472 13.850 8.364 1.00 50.72 73 THR A O 1
ATOM 546 N N . ASN A 1 74 ? -5.229 13.772 8.446 1.00 57.69 74 ASN A N 1
ATOM 547 C CA . ASN A 1 74 ? -5.021 13.673 7.001 1.00 57.69 74 ASN A CA 1
ATOM 548 C C . ASN A 1 74 ? -3.818 12.793 6.614 1.00 57.69 74 ASN A C 1
ATOM 550 O O . ASN A 1 74 ? -3.353 12.865 5.472 1.00 57.69 74 ASN A O 1
ATOM 554 N N . ASP A 1 75 ? -3.293 12.011 7.551 1.00 68.62 75 ASP A N 1
ATOM 555 C CA . ASP A 1 75 ? -2.098 11.196 7.411 1.00 68.62 75 ASP A CA 1
ATOM 556 C C . ASP A 1 75 ? -2.342 9.738 7.791 1.00 68.62 75 ASP A C 1
ATOM 558 O O . ASP A 1 75 ? -3.150 9.409 8.641 1.00 68.62 75 ASP A O 1
ATOM 562 N N . SER A 1 76 ? -1.582 8.867 7.132 1.00 80.00 76 SER A N 1
ATOM 563 C CA . SER A 1 76 ? -1.665 7.421 7.299 1.00 80.00 76 SER A CA 1
ATOM 564 C C . SER A 1 76 ? -1.257 6.994 8.711 1.00 80.00 76 SER A C 1
ATOM 566 O O . SER A 1 76 ? -0.115 7.233 9.105 1.00 80.00 76 SER A O 1
ATOM 568 N N . ASP A 1 77 ? -2.101 6.237 9.410 1.00 85.12 77 ASP A N 1
ATOM 569 C CA . ASP A 1 77 ? -1.741 5.608 10.693 1.00 85.12 77 ASP A CA 1
ATOM 570 C C . ASP A 1 77 ? -0.894 4.347 10.513 1.00 85.12 77 ASP A C 1
ATOM 572 O O . ASP A 1 77 ? -0.172 3.909 11.414 1.00 85.12 77 ASP A O 1
ATOM 576 N N . ALA A 1 78 ? -1.022 3.706 9.351 1.00 89.88 78 ALA A N 1
ATOM 577 C CA . ALA A 1 78 ? -0.381 2.431 9.079 1.00 89.88 78 ALA A CA 1
ATOM 578 C C . ALA A 1 78 ? 1.140 2.572 8.926 1.00 89.88 78 ALA A C 1
ATOM 580 O O . ALA A 1 78 ? 1.637 3.320 8.082 1.00 89.88 78 ALA A O 1
ATOM 581 N N . ASP A 1 79 ? 1.886 1.775 9.690 1.00 89.44 79 ASP A N 1
ATOM 582 C CA . ASP A 1 79 ? 3.331 1.636 9.551 1.00 89.44 79 ASP A CA 1
ATOM 583 C C . ASP A 1 79 ? 3.685 1.116 8.139 1.00 89.44 79 ASP A C 1
ATOM 585 O O . ASP A 1 79 ? 3.143 0.098 7.701 1.00 89.44 79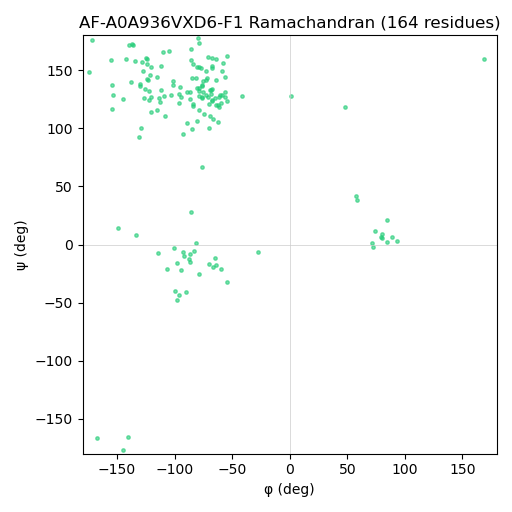 ASP A O 1
ATOM 589 N N . PRO A 1 80 ? 4.606 1.763 7.403 1.00 86.31 80 PRO A N 1
ATOM 590 C CA . PRO A 1 80 ? 4.846 1.446 5.996 1.00 86.31 80 PRO A CA 1
ATOM 591 C C . PRO A 1 80 ? 5.519 0.085 5.758 1.00 86.31 80 PRO A C 1
ATOM 593 O O . PRO A 1 80 ? 5.504 -0.420 4.632 1.00 86.31 80 PRO A O 1
ATOM 596 N N . LEU A 1 81 ? 6.122 -0.514 6.792 1.00 86.62 81 LEU A N 1
ATOM 597 C CA . LEU A 1 81 ? 6.792 -1.811 6.707 1.00 86.62 81 LEU A CA 1
ATOM 598 C C . LEU A 1 81 ? 5.833 -2.964 7.017 1.00 86.62 81 LEU A C 1
ATOM 600 O O . LEU A 1 81 ? 5.889 -4.012 6.374 1.00 86.62 81 LEU A O 1
ATOM 604 N N . THR A 1 82 ? 4.973 -2.781 8.013 1.00 90.50 82 THR A N 1
ATOM 605 C CA . THR A 1 82 ? 4.111 -3.838 8.557 1.00 90.50 82 THR A CA 1
ATOM 606 C C . THR A 1 82 ? 2.646 -3.685 8.168 1.00 90.50 82 THR A C 1
ATOM 608 O O . THR A 1 82 ? 1.904 -4.664 8.222 1.00 90.50 82 THR A O 1
ATOM 611 N N . GLY A 1 83 ? 2.216 -2.481 7.793 1.00 91.81 83 GLY A N 1
ATOM 612 C CA . GLY A 1 83 ? 0.821 -2.115 7.559 1.00 91.81 83 GLY A CA 1
ATOM 613 C C . GLY A 1 83 ? -0.021 -2.018 8.832 1.00 91.81 83 GLY A C 1
ATOM 614 O O . GLY A 1 83 ? -1.221 -1.781 8.725 1.00 91.81 83 GLY A O 1
ATOM 615 N N . ASN A 1 84 ? 0.561 -2.239 10.016 1.00 94.75 84 ASN A N 1
ATOM 616 C CA . ASN A 1 84 ? -0.150 -2.151 11.290 1.00 94.75 84 ASN A CA 1
ATOM 617 C C . ASN A 1 84 ? -0.251 -0.693 11.751 1.00 94.75 84 ASN A C 1
ATOM 619 O O . ASN A 1 84 ? 0.706 0.066 11.625 1.00 94.75 84 ASN A O 1
ATOM 623 N N . THR A 1 85 ? -1.369 -0.342 12.365 1.00 94.44 85 THR A N 1
ATOM 624 C CA . THR A 1 85 ? -1.555 0.922 13.082 1.00 94.44 85 THR A CA 1
ATOM 625 C C . THR A 1 85 ? -1.054 0.802 14.526 1.00 94.44 85 THR A C 1
ATOM 627 O O . THR A 1 85 ? -0.821 -0.315 15.013 1.00 94.44 85 THR A O 1
ATOM 630 N N . PRO A 1 86 ? -0.924 1.920 15.261 1.00 93.19 86 PRO A N 1
ATOM 631 C CA . PRO A 1 86 ? -0.843 1.886 16.716 1.00 93.19 86 PRO A CA 1
ATOM 632 C C . PRO A 1 86 ? -2.027 1.137 17.345 1.00 93.19 86 PRO A C 1
ATOM 634 O O . PRO A 1 86 ? -3.063 0.913 16.712 1.00 93.19 86 PRO A O 1
ATOM 637 N N . VAL A 1 87 ? -1.859 0.738 18.608 1.00 96.19 87 VAL A N 1
ATOM 638 C CA . VAL A 1 87 ? -2.939 0.124 19.386 1.00 96.19 87 VAL A CA 1
ATOM 639 C C . VAL A 1 87 ? -4.016 1.170 19.666 1.00 96.19 87 VAL A C 1
ATOM 641 O O . VAL A 1 87 ? -3.714 2.230 20.210 1.00 96.19 87 VAL A O 1
ATOM 644 N N . THR A 1 88 ? -5.265 0.828 19.366 1.00 95.44 88 THR A N 1
ATOM 645 C CA . THR A 1 88 ? -6.445 1.643 19.662 1.00 95.44 88 THR A CA 1
ATOM 646 C C . THR A 1 88 ? -7.310 0.933 20.692 1.00 95.44 88 THR A C 1
ATOM 648 O O . THR A 1 88 ? -7.708 -0.218 20.495 1.00 95.44 88 THR A O 1
ATOM 651 N N . THR A 1 89 ? -7.630 1.625 21.781 1.00 97.50 89 THR A N 1
ATOM 652 C CA . THR A 1 89 ? -8.589 1.148 22.779 1.00 97.50 89 THR A CA 1
ATOM 653 C C . THR A 1 89 ? -9.999 1.488 22.322 1.00 97.50 89 THR A C 1
ATOM 655 O O . THR A 1 89 ? -10.321 2.657 22.158 1.00 97.50 89 THR A O 1
ATOM 658 N N . ILE A 1 90 ? -10.846 0.475 22.153 1.00 97.56 90 ILE A N 1
ATOM 659 C CA . ILE A 1 90 ? -12.268 0.645 21.850 1.00 97.56 90 ILE A CA 1
ATOM 660 C C . ILE A 1 90 ? -13.077 0.388 23.115 1.00 97.56 90 ILE A C 1
ATOM 662 O O . ILE A 1 90 ? -12.939 -0.650 23.769 1.00 97.56 90 ILE A O 1
ATOM 666 N N . THR A 1 91 ? -13.960 1.321 23.449 1.00 97.25 91 THR A N 1
ATOM 667 C CA . THR A 1 91 ? -14.888 1.232 24.577 1.00 97.25 91 THR A CA 1
ATOM 668 C C . THR A 1 91 ? -16.321 0.933 24.122 1.00 97.25 91 THR A C 1
ATOM 670 O O . THR A 1 91 ? -16.663 0.959 22.940 1.00 97.25 91 THR A O 1
ATOM 673 N N . SER A 1 92 ? -17.194 0.563 25.064 1.00 96.56 92 SER A N 1
ATOM 674 C CA . SER A 1 92 ? -18.565 0.149 24.736 1.00 96.56 92 SER A CA 1
ATOM 675 C C . SER A 1 92 ? -19.371 1.292 24.116 1.00 96.56 92 SER A C 1
ATOM 677 O O . SER A 1 92 ? -19.643 2.287 24.783 1.00 96.56 92 SER A O 1
ATOM 679 N N . GLY A 1 93 ? -19.843 1.093 22.884 1.00 93.38 93 GLY A N 1
ATOM 680 C CA . GLY A 1 93 ? -20.648 2.072 22.146 1.00 93.38 93 GLY A CA 1
ATOM 681 C C . GLY A 1 93 ? -19.831 3.126 21.395 1.00 93.38 93 GLY A C 1
ATOM 682 O O . GLY A 1 93 ? -20.419 4.010 20.775 1.00 93.38 93 GLY A O 1
ATOM 683 N N . GLU A 1 94 ? -18.503 3.032 21.433 1.00 94.81 94 GLU A N 1
ATOM 684 C CA . GLU A 1 94 ? -17.601 3.902 20.687 1.00 94.81 94 GLU A CA 1
ATOM 685 C C . GLU A 1 94 ? -17.614 3.590 19.184 1.00 94.81 94 GLU A C 1
ATOM 687 O O . GLU A 1 94 ? -17.823 2.450 18.761 1.00 94.81 94 GLU A O 1
ATOM 692 N N . SER A 1 95 ? -17.386 4.623 18.372 1.00 92.81 95 SER A N 1
ATOM 693 C CA . SER A 1 95 ? -17.184 4.514 16.929 1.00 92.81 95 SER A CA 1
ATOM 694 C C . SER A 1 95 ? -15.915 5.268 16.565 1.00 92.81 95 SER A C 1
ATOM 696 O O . SER A 1 95 ? -15.958 6.486 16.408 1.00 92.81 95 SER A O 1
ATOM 698 N N . GLU A 1 96 ? -14.827 4.531 16.373 1.00 93.25 96 GLU A N 1
ATOM 699 C CA . GLU A 1 96 ? -13.574 5.080 15.866 1.00 93.25 96 GLU A CA 1
ATOM 700 C C . GLU A 1 96 ? -13.582 5.088 14.327 1.00 93.25 96 GLU A C 1
ATOM 702 O O . GLU A 1 96 ? -13.856 4.064 13.696 1.00 93.25 96 GLU A O 1
ATOM 707 N N . GLN A 1 97 ? -13.340 6.252 13.725 1.00 91.25 97 GLN A N 1
ATOM 708 C CA . GLN A 1 97 ? -13.324 6.474 12.271 1.00 91.25 97 GLN A CA 1
ATOM 709 C C . GLN A 1 97 ? -12.109 7.281 11.798 1.00 91.25 97 GLN A C 1
ATOM 711 O O . GLN A 1 97 ? -12.071 7.666 10.631 1.00 91.25 97 GLN A O 1
ATOM 716 N N . THR A 1 98 ? -11.134 7.549 12.669 1.00 89.25 98 THR A N 1
ATOM 717 C CA . THR A 1 98 ? -9.906 8.257 12.293 1.00 89.25 98 THR A CA 1
ATOM 718 C C . THR A 1 98 ? -8.819 7.325 11.779 1.00 89.25 98 THR A C 1
ATOM 720 O O . THR A 1 98 ? -7.857 7.819 11.222 1.00 89.25 98 THR A O 1
ATOM 723 N N . ILE A 1 99 ? -8.963 6.002 11.946 1.00 91.56 99 ILE A N 1
ATOM 724 C CA . ILE A 1 99 ? -7.925 5.049 11.547 1.00 91.56 99 ILE A CA 1
ATOM 725 C C . ILE A 1 99 ? -7.894 4.887 10.026 1.00 91.56 99 ILE A C 1
ATOM 727 O O . ILE A 1 99 ? -8.797 4.266 9.444 1.00 91.56 99 ILE A O 1
ATOM 731 N N . ASP A 1 100 ? -6.825 5.346 9.385 1.00 89.94 100 ASP A N 1
ATOM 732 C CA . ASP A 1 100 ? -6.666 5.258 7.938 1.00 89.94 100 ASP A CA 1
ATOM 733 C C . ASP A 1 100 ? -5.260 4.841 7.468 1.00 89.94 100 ASP A C 1
ATOM 735 O O . ASP A 1 100 ? -4.322 4.616 8.238 1.00 89.94 100 ASP A O 1
ATOM 739 N N . ALA A 1 101 ?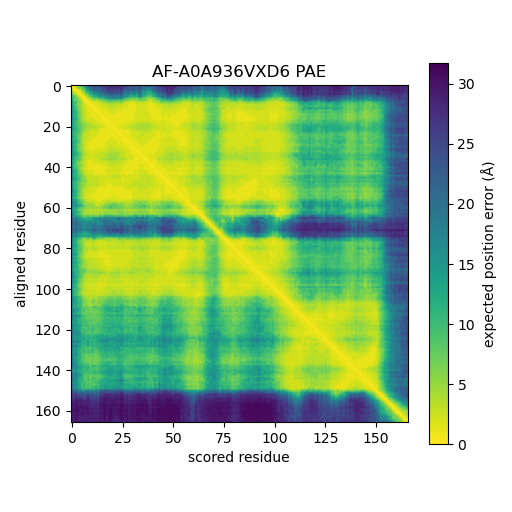 -5.151 4.602 6.159 1.00 89.75 101 ALA A N 1
ATOM 740 C CA . ALA A 1 101 ? -3.887 4.289 5.515 1.00 89.75 101 ALA A CA 1
ATOM 741 C C . ALA A 1 101 ? -3.822 4.893 4.115 1.00 89.75 101 ALA A C 1
ATOM 743 O O . ALA A 1 101 ? -4.644 4.593 3.242 1.00 89.75 101 ALA A O 1
ATOM 744 N N . GLY A 1 102 ? -2.776 5.679 3.874 1.00 88.50 102 GLY A N 1
ATOM 745 C CA . GLY A 1 102 ? -2.429 6.161 2.545 1.00 88.50 102 GLY A CA 1
ATOM 746 C C . GLY A 1 102 ? -1.683 5.084 1.761 1.00 88.50 102 GLY A C 1
ATOM 747 O O . GLY A 1 102 ? -0.781 4.418 2.272 1.00 88.50 102 GLY A O 1
ATOM 748 N N . LEU A 1 103 ? -2.057 4.880 0.497 1.00 87.81 103 LEU A N 1
ATOM 749 C CA . LEU A 1 103 ? -1.381 3.945 -0.401 1.00 87.81 103 LEU A CA 1
ATOM 750 C C . LEU A 1 103 ? -1.051 4.638 -1.721 1.00 87.81 103 LEU A C 1
ATOM 752 O O . LEU A 1 103 ? -1.901 5.291 -2.322 1.00 87.81 103 LEU A O 1
ATOM 756 N N . PHE A 1 104 ? 0.160 4.421 -2.230 1.00 83.69 104 PHE A N 1
ATOM 757 C CA . PHE A 1 104 ? 0.581 4.927 -3.535 1.00 83.69 104 PHE A CA 1
ATOM 758 C C . PHE A 1 104 ? 1.053 3.794 -4.440 1.00 83.69 104 PHE A C 1
ATOM 760 O O . PHE A 1 104 ? 1.689 2.838 -3.992 1.00 83.69 104 PHE A O 1
ATOM 767 N N . LYS A 1 105 ? 0.732 3.897 -5.733 1.00 83.19 105 LYS A N 1
ATOM 768 C CA . LYS A 1 105 ? 1.187 2.938 -6.739 1.00 83.19 105 LYS A CA 1
ATOM 769 C C . LYS A 1 105 ? 2.632 3.250 -7.111 1.00 83.19 105 LYS A C 1
ATOM 771 O O . LYS A 1 105 ? 2.961 4.401 -7.389 1.00 83.19 105 LYS A O 1
ATOM 776 N N . GLN A 1 106 ? 3.492 2.237 -7.142 1.00 78.88 106 GLN A N 1
ATOM 777 C CA . GLN A 1 106 ? 4.867 2.434 -7.596 1.00 78.88 106 GLN A CA 1
ATOM 778 C C . GLN A 1 106 ? 4.909 2.664 -9.112 1.00 78.88 106 GLN A C 1
ATOM 780 O O . GLN A 1 106 ? 4.153 2.051 -9.869 1.00 78.88 106 GLN A O 1
ATOM 785 N N . ALA A 1 107 ? 5.809 3.545 -9.548 1.00 80.88 107 ALA A N 1
ATOM 786 C CA . ALA A 1 107 ? 6.111 3.734 -10.960 1.00 80.88 107 ALA A CA 1
ATOM 787 C C . ALA A 1 107 ? 7.036 2.621 -11.478 1.00 80.88 107 ALA A C 1
ATOM 789 O O . ALA A 1 107 ? 7.835 2.059 -10.727 1.00 80.88 107 ALA A O 1
ATOM 790 N N . THR A 1 108 ? 6.950 2.337 -12.776 1.00 83.38 108 THR A N 1
ATOM 791 C CA . THR A 1 108 ? 7.828 1.395 -13.482 1.00 83.38 108 THR A CA 1
ATOM 792 C C . THR A 1 108 ? 8.507 2.103 -14.647 1.00 83.38 108 THR A C 1
ATOM 794 O O . THR A 1 108 ? 7.870 2.899 -15.332 1.00 83.38 108 THR A O 1
ATOM 797 N N . ILE A 1 109 ? 9.780 1.791 -14.890 1.00 83.81 109 ILE A N 1
ATOM 798 C CA . ILE A 1 109 ? 10.541 2.249 -16.059 1.00 83.81 109 ILE A CA 1
ATOM 799 C C . ILE A 1 109 ? 11.131 1.013 -16.732 1.00 83.81 109 ILE A C 1
ATOM 801 O O . ILE A 1 109 ? 11.808 0.223 -16.074 1.00 83.81 109 ILE A O 1
ATOM 805 N N . GLY A 1 110 ? 10.881 0.851 -18.027 1.00 87.88 110 GLY A N 1
ATOM 806 C CA . GLY A 1 110 ? 11.425 -0.243 -18.823 1.00 87.88 110 GLY A CA 1
ATOM 807 C C . GLY A 1 110 ? 10.756 -0.339 -20.188 1.00 87.88 110 GLY A C 1
ATOM 808 O O . GLY A 1 110 ? 9.660 0.188 -20.365 1.00 87.88 110 GLY A O 1
ATOM 809 N N . ASP A 1 111 ? 11.441 -1.002 -21.118 1.00 86.81 111 ASP A N 1
ATOM 810 C CA . ASP A 1 111 ? 10.950 -1.398 -22.442 1.00 86.81 111 ASP A CA 1
ATOM 811 C C . ASP A 1 111 ? 11.942 -2.406 -23.072 1.00 86.81 111 ASP A C 1
ATOM 813 O O . ASP A 1 111 ? 12.829 -2.928 -22.382 1.00 86.81 111 ASP A O 1
ATOM 817 N N . TYR A 1 112 ? 11.819 -2.673 -24.370 1.00 88.94 112 TYR A N 1
ATOM 818 C CA . TYR A 1 112 ? 12.743 -3.489 -25.148 1.00 88.94 112 TYR A CA 1
ATOM 819 C C . TYR A 1 112 ? 14.077 -2.782 -25.425 1.00 88.94 112 TYR A C 1
ATOM 821 O O . TYR A 1 112 ? 14.141 -1.603 -25.759 1.00 88.94 112 TYR A O 1
ATOM 829 N N . VAL A 1 113 ? 15.161 -3.560 -25.377 1.00 89.44 113 VAL A N 1
ATOM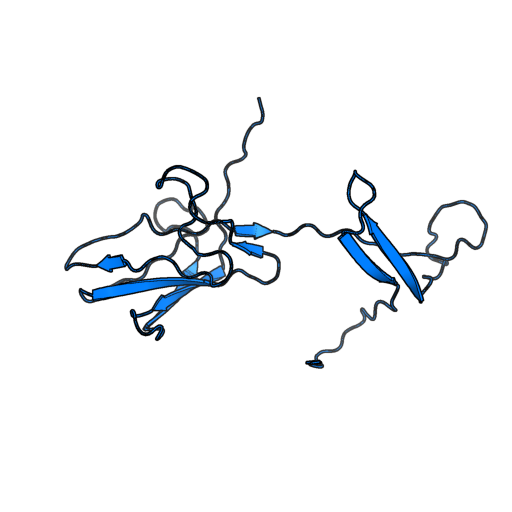 830 C CA . VAL A 1 113 ? 16.362 -3.280 -26.175 1.00 89.44 113 VAL A CA 1
ATOM 831 C C . VAL A 1 113 ? 16.240 -4.133 -27.426 1.00 89.44 113 VAL A C 1
ATOM 833 O O . VAL A 1 113 ? 15.987 -5.332 -27.306 1.00 89.44 113 VAL A O 1
ATOM 836 N N . TRP A 1 114 ? 16.402 -3.546 -28.607 1.00 92.31 114 TRP A N 1
ATOM 837 C CA . TRP A 1 114 ? 16.246 -4.250 -29.878 1.00 92.31 114 TRP A CA 1
ATOM 838 C C . TRP A 1 114 ? 17.491 -4.122 -30.751 1.00 92.31 114 TRP A C 1
ATOM 840 O O . TRP A 1 114 ? 18.363 -3.281 -30.520 1.00 92.31 114 TRP A O 1
ATOM 850 N N . ARG A 1 115 ? 17.607 -5.030 -31.719 1.00 90.50 115 ARG A N 1
ATOM 851 C CA . ARG A 1 115 ? 18.609 -4.952 -32.775 1.00 90.50 115 ARG A CA 1
ATOM 852 C C . ARG A 1 115 ? 18.013 -4.164 -33.932 1.00 90.50 115 ARG A C 1
ATOM 854 O O . ARG A 1 115 ? 17.245 -4.738 -34.691 1.00 90.50 115 ARG A O 1
ATOM 861 N N . ASP A 1 116 ? 18.446 -2.920 -34.056 1.00 93.06 116 ASP A N 1
ATOM 862 C CA . ASP A 1 116 ? 18.246 -2.100 -35.247 1.00 93.06 116 ASP A CA 1
ATOM 863 C C . ASP A 1 116 ? 19.050 -2.714 -36.411 1.00 93.06 116 ASP A C 1
ATOM 865 O O . ASP A 1 116 ? 20.286 -2.784 -36.377 1.00 93.06 116 ASP A O 1
ATOM 869 N N . THR A 1 117 ? 18.347 -3.316 -37.364 1.00 94.38 117 THR A N 1
ATOM 870 C CA . THR A 1 117 ? 18.928 -4.129 -38.440 1.00 94.38 117 THR A CA 1
ATOM 871 C C . THR A 1 117 ? 19.177 -3.354 -39.721 1.00 94.38 117 THR A C 1
ATOM 873 O O . THR A 1 117 ? 20.039 -3.774 -40.501 1.00 94.38 117 THR A O 1
ATOM 876 N N . ASP A 1 118 ? 18.483 -2.240 -39.930 1.00 94.75 118 ASP A N 1
ATOM 877 C CA . ASP A 1 118 ? 18.638 -1.383 -41.104 1.00 94.75 118 ASP A CA 1
ATOM 878 C C . ASP A 1 118 ? 19.192 0.018 -40.781 1.00 94.75 118 ASP A C 1
ATOM 880 O O . ASP A 1 118 ? 19.637 0.723 -41.693 1.00 94.75 118 ASP A O 1
ATOM 884 N N . GLY A 1 119 ? 19.328 0.354 -39.497 1.00 95.00 119 GLY A N 1
ATOM 885 C CA . GLY A 1 119 ? 20.025 1.528 -38.984 1.00 95.00 119 GLY A CA 1
ATOM 886 C C . GLY A 1 119 ? 19.174 2.793 -38.947 1.00 95.00 119 GLY A C 1
ATOM 887 O O . GLY A 1 119 ? 19.746 3.889 -38.983 1.00 95.00 119 GLY A O 1
ATOM 888 N N . ASP A 1 120 ? 17.847 2.676 -38.946 1.00 96.50 120 ASP A N 1
ATOM 889 C CA . ASP A 1 120 ? 16.934 3.817 -39.047 1.00 96.50 120 ASP A CA 1
ATOM 890 C C . ASP A 1 120 ? 16.494 4.394 -37.683 1.00 96.50 120 ASP A C 1
ATOM 892 O O . ASP A 1 120 ? 15.955 5.507 -37.618 1.00 96.50 120 ASP A O 1
ATOM 896 N N . GLY A 1 121 ? 16.802 3.695 -36.585 1.00 94.44 121 GLY A N 1
ATOM 897 C CA . GLY A 1 121 ? 16.457 4.089 -35.220 1.00 94.44 121 GLY A CA 1
ATOM 898 C C . GLY A 1 121 ? 14.981 3.906 -34.845 1.00 94.44 121 GLY A C 1
ATOM 899 O O . GLY A 1 121 ? 14.559 4.417 -33.802 1.00 94.44 121 GLY A O 1
ATOM 900 N N . ILE A 1 122 ? 14.196 3.203 -35.657 1.00 92.50 122 ILE A N 1
ATOM 901 C CA . ILE A 1 122 ? 12.809 2.815 -35.398 1.00 92.50 122 ILE A CA 1
ATOM 902 C C . ILE A 1 122 ? 12.807 1.345 -34.970 1.00 92.50 122 ILE A C 1
ATOM 904 O O . ILE A 1 122 ? 13.580 0.543 -35.466 1.00 92.50 122 ILE A O 1
ATOM 908 N N . GLN A 1 123 ? 11.967 0.977 -33.998 1.00 89.69 123 GLN A N 1
ATOM 909 C CA . GLN A 1 123 ? 11.773 -0.434 -33.668 1.00 89.69 123 GLN A CA 1
ATOM 910 C C . GLN A 1 123 ? 10.719 -1.027 -34.598 1.00 89.69 123 GLN A C 1
ATOM 912 O O . GLN A 1 123 ? 9.514 -0.882 -34.361 1.00 89.69 123 GLN A O 1
ATOM 917 N N . ASP A 1 124 ? 11.171 -1.716 -35.635 1.00 91.44 124 ASP A N 1
ATOM 918 C CA . ASP A 1 124 ? 10.270 -2.341 -36.595 1.00 91.44 124 ASP A CA 1
ATOM 919 C C . ASP A 1 124 ? 9.716 -3.690 -36.094 1.00 91.44 124 ASP A C 1
ATOM 921 O O . ASP A 1 124 ? 10.381 -4.409 -35.343 1.00 91.44 124 ASP A O 1
ATOM 925 N N . PRO A 1 125 ? 8.512 -4.122 -36.533 1.00 90.50 125 PRO A N 1
ATOM 926 C CA . PRO A 1 125 ? 7.916 -5.391 -36.095 1.00 90.50 125 PRO A CA 1
ATOM 927 C C . PRO A 1 125 ? 8.757 -6.636 -36.410 1.00 90.50 125 PRO A C 1
ATOM 929 O O . PRO A 1 125 ? 8.551 -7.693 -35.811 1.00 90.50 125 PRO A O 1
ATOM 932 N N . THR A 1 126 ? 9.665 -6.540 -37.384 1.00 89.12 126 THR A N 1
ATOM 933 C CA . THR A 1 126 ? 10.582 -7.620 -37.768 1.00 89.12 126 THR A CA 1
ATOM 934 C C . THR A 1 126 ? 11.869 -7.637 -36.951 1.00 89.12 126 THR A C 1
ATOM 936 O O . THR A 1 126 ? 12.646 -8.590 -37.054 1.00 89.12 126 THR A O 1
ATOM 939 N N . GLU A 1 127 ? 12.109 -6.618 -36.131 1.00 89.62 127 GLU A N 1
ATOM 940 C CA . GLU A 1 127 ? 13.335 -6.488 -35.363 1.00 89.62 127 GLU A CA 1
ATOM 941 C C . GLU A 1 127 ? 13.252 -7.227 -34.040 1.00 89.62 127 GLU A C 1
ATOM 943 O O . GLU A 1 127 ? 12.300 -7.138 -33.264 1.00 89.62 127 GLU A O 1
ATOM 948 N N . SER A 1 128 ? 14.291 -8.013 -33.782 1.00 88.56 128 SER A N 1
ATOM 949 C CA . SER A 1 128 ? 14.340 -8.860 -32.601 1.00 88.56 128 SER A CA 1
ATOM 950 C C . SER A 1 128 ? 14.859 -8.094 -31.391 1.00 88.56 128 SER A C 1
ATOM 952 O O . SER A 1 128 ? 15.821 -7.325 -31.480 1.00 88.56 128 SER A O 1
ATOM 954 N N . GLY A 1 129 ? 14.284 -8.397 -30.228 1.00 89.56 129 GLY A N 1
ATOM 955 C CA . GLY A 1 129 ? 14.842 -7.993 -28.944 1.00 89.56 129 GLY A CA 1
ATOM 956 C C . GLY A 1 129 ? 16.265 -8.530 -28.738 1.00 89.56 129 GLY A C 1
ATOM 957 O O . GLY A 1 129 ? 16.628 -9.607 -29.221 1.00 89.56 129 GLY A O 1
ATOM 958 N N . LEU A 1 130 ? 17.074 -7.780 -27.995 1.00 89.31 130 LEU A N 1
ATOM 959 C CA . LEU A 1 130 ? 18.438 -8.131 -27.630 1.00 89.31 130 LEU A CA 1
ATOM 960 C C . LEU A 1 130 ? 18.508 -8.477 -26.139 1.00 89.31 130 LEU A C 1
ATOM 962 O O . LEU A 1 130 ? 18.387 -7.610 -25.274 1.00 89.31 130 LEU A O 1
ATOM 966 N N . ASN A 1 131 ? 18.734 -9.757 -25.849 1.00 91.06 131 ASN A N 1
ATOM 967 C CA . ASN A 1 131 ? 18.866 -10.279 -24.488 1.00 91.06 131 ASN A CA 1
ATOM 968 C C . ASN A 1 131 ? 20.304 -10.156 -23.966 1.00 91.06 131 ASN A C 1
ATOM 970 O O . ASN A 1 131 ? 21.259 -10.104 -24.741 1.00 91.06 131 ASN A O 1
ATOM 974 N N . GLY A 1 132 ? 20.463 -10.186 -22.644 1.00 90.12 132 GLY A N 1
ATOM 975 C CA . GLY A 1 132 ? 21.769 -10.153 -21.985 1.00 90.12 132 GLY A CA 1
ATOM 976 C C . GLY A 1 132 ? 22.378 -8.754 -21.878 1.00 90.12 132 GLY A C 1
ATOM 977 O O . GLY A 1 132 ? 23.539 -8.626 -21.495 1.00 90.12 132 GLY A O 1
ATOM 978 N N . VAL A 1 133 ? 21.618 -7.705 -22.199 1.00 90.94 133 VAL A N 1
ATOM 979 C CA . VAL A 1 133 ? 22.072 -6.318 -22.083 1.00 90.94 133 VAL A CA 1
ATOM 980 C C . VAL A 1 133 ? 21.858 -5.848 -20.654 1.00 90.94 133 VAL A C 1
ATOM 982 O O . VAL A 1 133 ? 20.729 -5.804 -20.171 1.00 90.94 133 VAL A O 1
ATOM 985 N N . THR A 1 134 ? 22.941 -5.478 -19.975 1.00 92.81 134 THR A N 1
ATOM 986 C CA . THR A 1 134 ? 22.864 -4.845 -18.657 1.00 92.81 134 THR A CA 1
ATOM 987 C C . THR A 1 134 ? 22.297 -3.435 -18.791 1.00 92.81 134 THR A C 1
ATOM 989 O O . THR A 1 134 ? 22.890 -2.579 -19.445 1.00 92.81 134 THR A O 1
ATOM 992 N N . VAL A 1 135 ? 21.177 -3.182 -18.121 1.00 92.56 135 VAL A N 1
ATOM 993 C CA . VAL A 1 135 ? 20.525 -1.875 -18.031 1.00 92.56 135 VAL A CA 1
ATOM 994 C C . VAL A 1 135 ? 20.706 -1.343 -16.616 1.00 92.56 135 VAL A C 1
ATOM 996 O O . VAL A 1 135 ? 20.398 -2.027 -15.641 1.00 92.56 135 VAL A O 1
ATOM 999 N N . VAL A 1 136 ? 21.203 -0.113 -16.498 1.00 93.69 136 VAL A N 1
ATOM 1000 C CA . VAL A 1 136 ? 21.434 0.552 -15.211 1.00 93.69 136 VAL A CA 1
ATOM 1001 C C . VAL A 1 136 ? 20.520 1.766 -15.116 1.00 93.69 136 VAL A C 1
ATOM 1003 O O . VAL A 1 136 ? 20.669 2.717 -15.881 1.00 93.69 136 VAL A O 1
ATOM 1006 N N . LEU A 1 137 ? 19.597 1.746 -14.157 1.00 91.62 137 LEU A N 1
ATOM 1007 C CA . LEU A 1 137 ? 18.817 2.915 -13.778 1.00 91.62 137 LEU A CA 1
ATOM 1008 C C . LEU A 1 137 ? 19.676 3.807 -12.882 1.00 91.62 137 LEU A C 1
ATOM 1010 O O . LEU A 1 137 ? 20.213 3.349 -11.870 1.00 91.62 137 LEU A O 1
ATOM 1014 N N . LYS A 1 138 ? 19.778 5.084 -13.243 1.00 92.88 138 LYS A N 1
ATOM 1015 C CA . LYS A 1 138 ? 20.487 6.108 -12.474 1.00 92.88 138 LYS A CA 1
ATOM 1016 C C . LYS A 1 138 ? 19.543 7.235 -12.084 1.00 92.88 138 LYS A C 1
ATOM 1018 O O . LYS A 1 138 ? 18.568 7.491 -12.787 1.00 92.88 138 LYS A O 1
ATOM 1023 N N . ASP A 1 139 ? 19.844 7.903 -10.979 1.00 90.75 139 ASP A N 1
ATOM 1024 C CA . ASP A 1 139 ? 19.165 9.139 -10.598 1.00 90.75 139 ASP A CA 1
ATOM 1025 C C . ASP A 1 139 ? 19.714 10.354 -11.372 1.00 90.75 139 ASP A C 1
ATOM 1027 O O . ASP A 1 139 ? 20.664 10.250 -12.153 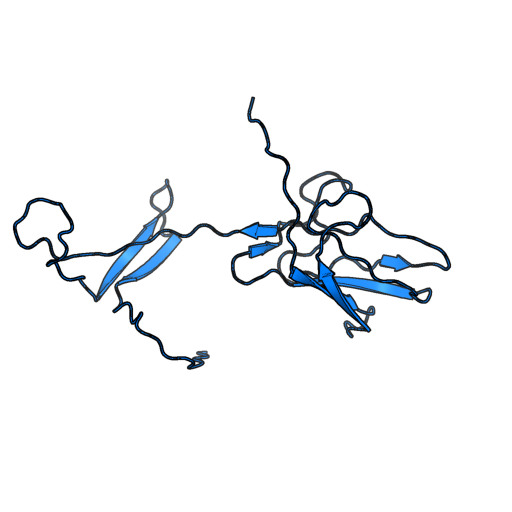1.00 90.75 139 ASP A O 1
ATOM 1031 N N . GLY A 1 140 ? 19.126 11.533 -11.141 1.00 93.12 140 GLY A N 1
ATOM 1032 C CA . GLY A 1 140 ? 19.536 12.780 -11.799 1.00 93.12 140 GLY A CA 1
ATOM 1033 C C . GLY A 1 140 ? 20.949 13.264 -11.443 1.00 93.12 140 GLY A C 1
ATOM 1034 O O . GLY A 1 140 ? 21.466 14.156 -12.109 1.00 93.12 140 GLY A O 1
ATOM 1035 N N . THR A 1 141 ? 21.587 12.679 -10.424 1.00 95.50 141 THR A N 1
ATOM 1036 C CA . THR A 1 141 ? 22.988 12.948 -10.056 1.00 95.50 141 THR A CA 1
ATOM 1037 C C . THR A 1 141 ? 23.966 11.970 -10.712 1.00 95.50 141 THR A C 1
ATOM 1039 O O . THR A 1 141 ? 25.179 12.153 -10.623 1.00 95.50 141 THR A O 1
ATOM 1042 N N . GLY A 1 142 ? 23.453 10.945 -11.401 1.00 92.19 142 GLY A N 1
ATOM 1043 C 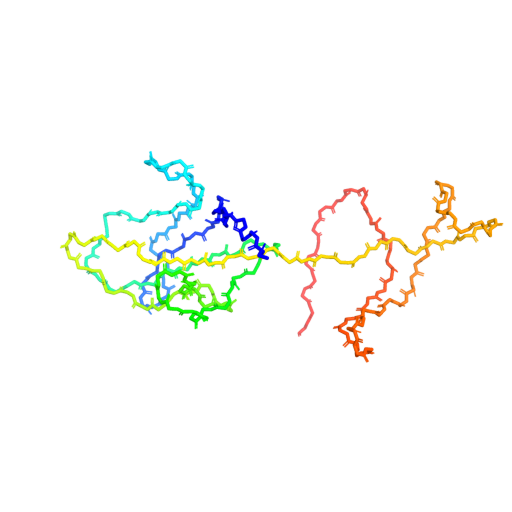CA . GLY A 1 142 ? 24.240 9.890 -12.036 1.00 92.19 142 GLY A CA 1
ATOM 1044 C C . GLY A 1 142 ? 24.541 8.696 -11.127 1.00 92.19 142 GLY A C 1
ATOM 1045 O O . GLY A 1 142 ? 25.276 7.796 -11.548 1.00 92.19 142 GLY A O 1
ATOM 1046 N N . THR A 1 143 ? 23.973 8.652 -9.920 1.00 94.38 143 THR A N 1
ATOM 1047 C CA . THR A 1 143 ? 24.137 7.536 -8.980 1.00 94.38 143 THR A CA 1
ATOM 1048 C C . THR A 1 143 ? 23.277 6.357 -9.416 1.00 94.38 143 THR A C 1
ATOM 1050 O O . THR A 1 143 ? 22.130 6.532 -9.822 1.00 94.38 143 THR A O 1
ATOM 1053 N N . THR A 1 144 ? 23.818 5.139 -9.344 1.00 92.38 144 THR A N 1
ATOM 1054 C CA . THR A 1 144 ? 23.071 3.918 -9.668 1.00 92.38 144 THR A CA 1
ATOM 1055 C C . THR A 1 144 ? 21.971 3.666 -8.639 1.00 92.38 144 THR A C 1
ATOM 1057 O O . THR A 1 144 ? 22.252 3.517 -7.454 1.00 92.38 144 THR A O 1
ATOM 1060 N N . VAL A 1 145 ? 20.733 3.562 -9.121 1.00 92.75 145 VAL A N 1
ATOM 1061 C CA . VAL A 1 145 ? 19.534 3.229 -8.339 1.00 92.75 145 VAL A CA 1
ATOM 1062 C C . VAL A 1 145 ? 19.225 1.737 -8.433 1.00 92.75 145 VAL A C 1
ATOM 1064 O O . VAL A 1 145 ? 18.911 1.105 -7.430 1.00 92.75 145 VAL A O 1
ATOM 1067 N N . ALA A 1 146 ? 19.315 1.165 -9.635 1.00 91.00 146 ALA A N 1
ATOM 1068 C CA . ALA A 1 146 ? 19.042 -0.248 -9.874 1.00 91.00 146 ALA A CA 1
ATOM 1069 C C . ALA A 1 146 ? 19.784 -0.753 -11.116 1.00 91.00 146 ALA A C 1
ATOM 1071 O O . ALA A 1 146 ? 20.115 0.022 -12.012 1.00 91.00 146 ALA A O 1
ATOM 1072 N N . THR A 1 147 ? 19.984 -2.066 -11.190 1.00 90.31 147 THR A N 1
ATOM 1073 C CA . THR A 1 147 ? 20.528 -2.747 -12.368 1.00 90.31 147 THR A CA 1
ATOM 1074 C C . THR A 1 147 ? 19.632 -3.928 -12.712 1.00 90.31 147 THR A C 1
ATOM 1076 O O . THR A 1 147 ? 19.206 -4.662 -11.823 1.00 90.31 147 THR A O 1
ATOM 1079 N N . THR A 1 148 ? 19.364 -4.123 -13.997 1.00 92.06 148 THR A N 1
ATOM 1080 C CA . THR A 1 148 ? 18.678 -5.301 -14.533 1.00 92.06 148 THR A CA 1
ATOM 1081 C C . THR A 1 148 ? 19.388 -5.783 -15.799 1.00 92.06 148 THR A C 1
ATOM 1083 O O . THR A 1 148 ? 20.302 -5.125 -16.296 1.00 92.06 148 THR A O 1
ATOM 1086 N N . VAL A 1 149 ? 18.999 -6.941 -16.318 1.00 90.62 149 VAL A N 1
ATOM 1087 C CA . VAL A 1 149 ? 19.500 -7.486 -17.584 1.00 90.62 149 VAL A CA 1
ATOM 1088 C C . VAL A 1 149 ? 18.301 -7.785 -18.470 1.00 90.62 149 VAL A C 1
ATOM 1090 O O . VAL A 1 149 ? 17.328 -8.374 -17.998 1.00 90.62 149 VAL A O 1
ATOM 1093 N N . THR A 1 150 ? 18.350 -7.387 -19.741 1.00 88.25 150 THR A N 1
ATOM 1094 C CA . THR A 1 150 ? 17.278 -7.710 -20.688 1.00 88.25 150 THR A CA 1
ATOM 1095 C C . THR A 1 150 ? 17.132 -9.224 -20.810 1.00 88.25 150 THR A C 1
ATOM 1097 O O . THR A 1 150 ? 18.082 -9.949 -21.117 1.00 88.25 150 THR A O 1
ATOM 1100 N N . GLY A 1 151 ? 15.934 -9.712 -20.512 1.00 80.69 151 GLY A N 1
ATOM 1101 C CA . GLY A 1 151 ? 15.592 -11.125 -20.562 1.00 80.69 151 GLY A CA 1
ATOM 1102 C C . GLY A 1 151 ? 14.632 -11.426 -21.703 1.00 80.69 151 GLY A C 1
ATOM 1103 O O . GLY A 1 151 ? 13.986 -10.533 -22.248 1.00 80.69 151 GLY A O 1
ATOM 1104 N N . PHE A 1 152 ? 14.492 -12.711 -22.016 1.00 64.62 152 PHE A N 1
ATOM 1105 C CA . PHE A 1 152 ? 13.387 -13.173 -22.844 1.00 64.62 152 PHE A CA 1
ATOM 1106 C C . PHE A 1 152 ? 12.082 -12.877 -22.099 1.00 64.62 152 PHE A C 1
ATOM 1108 O O . PHE A 1 152 ? 11.914 -13.352 -20.979 1.00 64.62 152 PHE A O 1
ATOM 1115 N N . ASN A 1 153 ? 11.184 -12.083 -22.683 1.00 51.97 153 ASN A N 1
ATOM 1116 C CA . ASN A 1 153 ? 9.854 -11.863 -22.122 1.00 51.97 153 ASN A CA 1
ATOM 1117 C C . ASN A 1 153 ? 8.986 -13.075 -22.512 1.00 51.97 153 ASN A C 1
ATOM 1119 O O . ASN A 1 153 ? 8.653 -13.205 -23.691 1.00 51.97 153 ASN A O 1
ATOM 1123 N N . PRO A 1 154 ? 8.656 -14.013 -21.602 1.00 39.94 154 PRO A N 1
ATOM 1124 C CA . PRO A 1 154 ? 8.042 -15.280 -21.975 1.00 39.94 154 PRO A CA 1
ATOM 1125 C C . PRO A 1 154 ? 6.519 -15.162 -22.094 1.00 39.94 154 PRO A C 1
ATOM 1127 O O . PRO A 1 154 ? 5.829 -16.138 -21.837 1.00 39.94 154 PRO A O 1
ATOM 1130 N N . THR A 1 155 ? 5.949 -13.996 -22.424 1.00 40.44 155 THR A N 1
ATOM 1131 C CA . THR A 1 155 ? 4.488 -13.814 -22.416 1.00 40.44 155 THR A CA 1
ATOM 1132 C C . THR A 1 155 ? 3.808 -14.456 -23.628 1.00 40.44 155 THR A C 1
ATOM 1134 O O . THR A 1 155 ? 3.203 -13.786 -24.458 1.00 40.44 155 THR A O 1
ATOM 1137 N N . THR A 1 156 ? 3.866 -15.781 -23.679 1.00 38.62 156 THR A N 1
ATOM 1138 C CA . THR A 1 156 ? 2.694 -16.639 -23.831 1.00 38.62 156 THR A CA 1
ATOM 1139 C C . THR A 1 156 ? 2.663 -17.538 -22.594 1.00 38.62 156 THR A C 1
ATOM 1141 O O . THR A 1 156 ? 3.599 -18.303 -22.396 1.00 38.62 156 THR A O 1
ATOM 1144 N N . GLU A 1 157 ? 1.636 -17.357 -21.756 1.00 42.53 157 GLU A N 1
ATOM 1145 C CA . GLU A 1 157 ? 1.220 -18.160 -20.591 1.00 42.53 157 GLU A CA 1
ATOM 1146 C C . GLU A 1 157 ? 2.063 -19.398 -20.224 1.00 42.53 157 GLU A C 1
ATOM 1148 O O . GLU A 1 157 ? 2.198 -20.312 -21.029 1.00 42.53 157 GLU A O 1
ATOM 1153 N N . LEU A 1 158 ? 2.490 -19.495 -18.957 1.00 33.88 158 LEU A N 1
ATOM 1154 C CA . LEU A 1 158 ? 2.174 -20.610 -18.047 1.00 33.88 158 LEU A CA 1
ATOM 1155 C C . LEU A 1 158 ? 2.712 -20.310 -16.632 1.00 33.88 158 LEU A C 1
ATOM 1157 O O . LEU A 1 158 ? 3.685 -19.585 -16.447 1.00 33.88 158 LEU A O 1
ATOM 1161 N N . GLN A 1 159 ? 1.989 -20.822 -15.642 1.00 36.59 159 GLN A N 1
ATOM 1162 C CA . GLN A 1 159 ? 2.058 -20.491 -14.220 1.00 36.59 159 GLN A CA 1
ATOM 1163 C C . GLN A 1 159 ? 3.321 -20.979 -13.489 1.00 36.59 159 GLN A C 1
ATOM 1165 O O . GLN A 1 159 ? 3.971 -21.916 -13.935 1.00 36.59 159 GLN A O 1
ATOM 1170 N N . ASP A 1 160 ? 3.565 -20.360 -12.325 1.00 40.50 160 ASP A N 1
ATOM 1171 C CA . ASP A 1 160 ? 4.336 -20.828 -11.164 1.00 40.50 160 ASP A CA 1
ATOM 1172 C C . ASP A 1 160 ? 5.731 -21.439 -11.382 1.00 40.50 160 ASP A C 1
ATOM 1174 O O . ASP A 1 160 ? 5.871 -22.554 -11.863 1.00 40.50 160 ASP A O 1
ATOM 1178 N N . ILE A 1 161 ? 6.755 -20.801 -10.801 1.00 32.22 161 ILE A N 1
ATOM 1179 C CA . ILE A 1 161 ? 7.715 -21.483 -9.916 1.00 32.22 161 ILE A CA 1
ATOM 1180 C C . ILE A 1 161 ? 8.327 -20.453 -8.957 1.00 32.22 161 ILE A C 1
ATOM 1182 O O . ILE A 1 161 ? 9.022 -19.513 -9.339 1.00 32.22 161 ILE A O 1
ATOM 1186 N N . LYS A 1 162 ? 8.047 -20.668 -7.667 1.00 46.12 162 LYS A N 1
ATOM 1187 C CA . LYS A 1 162 ? 8.834 -20.188 -6.529 1.00 46.12 162 LYS A CA 1
ATOM 1188 C C . LYS A 1 162 ? 10.332 -20.347 -6.805 1.00 46.12 162 LYS A C 1
ATOM 1190 O O . LYS A 1 162 ? 10.798 -21.469 -6.976 1.00 46.12 162 LYS A O 1
ATOM 1195 N N . ALA A 1 163 ? 11.090 -19.273 -6.637 1.00 35.19 163 ALA A N 1
ATOM 1196 C CA . ALA A 1 163 ? 12.491 -19.368 -6.255 1.00 35.19 163 ALA A CA 1
ATOM 1197 C C . ALA A 1 163 ? 12.744 -18.409 -5.089 1.00 35.19 163 ALA A C 1
ATOM 1199 O O . ALA A 1 163 ? 13.002 -17.223 -5.270 1.00 35.19 163 ALA A O 1
ATOM 1200 N N . LEU A 1 164 ? 12.623 -18.956 -3.874 1.00 43.16 164 LEU A N 1
ATOM 1201 C CA . LEU A 1 164 ? 13.427 -18.491 -2.752 1.00 43.16 164 LEU A CA 1
ATOM 1202 C C . LEU A 1 164 ? 14.898 -18.734 -3.108 1.00 43.16 164 LEU A C 1
ATOM 1204 O O . LEU A 1 164 ? 15.267 -19.872 -3.383 1.00 43.16 164 LEU A O 1
ATOM 1208 N N . CYS A 1 165 ? 15.711 -17.693 -3.012 1.00 32.62 165 CYS A N 1
ATOM 1209 C CA 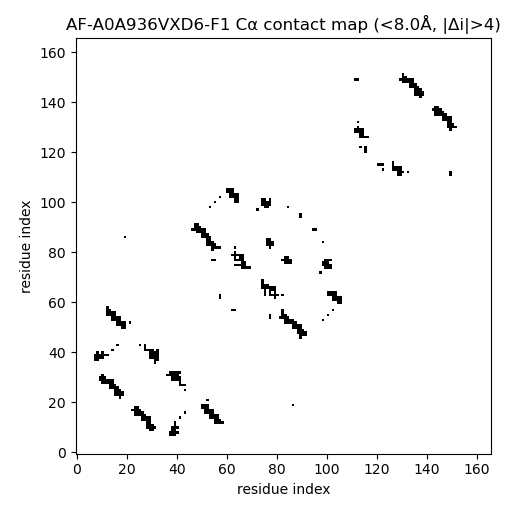. CYS A 1 165 ? 17.137 -17.742 -2.694 1.00 32.62 165 CYS A CA 1
ATOM 1210 C C . CYS A 1 165 ? 17.449 -16.387 -2.046 1.00 32.62 165 CYS A C 1
ATOM 1212 O O . CYS A 1 165 ? 17.069 -15.362 -2.604 1.00 32.62 165 CYS A O 1
ATOM 1214 N N . SER A 1 166 ? 18.078 -16.278 -0.882 1.00 43.16 166 SER A N 1
ATOM 1215 C CA . SER A 1 166 ? 18.691 -17.237 0.048 1.00 43.16 166 SER A CA 1
ATOM 1216 C C . SER A 1 166 ? 18.817 -16.541 1.399 1.00 43.16 166 SER A C 1
ATOM 1218 O O . SER A 1 166 ? 19.107 -15.324 1.355 1.00 43.16 166 SER A O 1
#

Secondary structure (DSSP, 8-state):
----------TT-EEEEEETT--EEEEEE-B--TTT--TTB----SPPSEEEEEEEE--TTEEEPPSSSS-TTSS--S-TTT-BPPPEEE-TT---------EEEPP------B--SSSSS---TTPPB--S-EEEEE-TTS-EEEEEE------S----------

Nearest PDB structures (foldseek):
  3irp-assembly1_X  TM=8.106E-01  e=3.648E-04  Staphylococcus saprophyticus subsp. saprophyticus ATCC 15305 = NCTC 7292
  8gum-assembly1_B  TM=4.879E-01  e=2.239E+00  Vibrio campbellii ATCC BAA-1116
  8d6k-assembly1_A  TM=4.914E-01  e=2.008E+00  Streptomyces coelicolor A3(2)
  8gul-assembly1_B  TM=4.727E-01  e=3.862E+00  Vibrio campbellii ATCC BAA-1116
  4ziq-assembly1_A-2  TM=4.436E-01  e=2.785E+00  Escherichia coli K-12

Solvent-accessible surface area (backbone atoms only — not comparable to full-atom values): 10734 Å² total; per-residue (Å²): 134,84,81,78,70,82,85,74,49,57,58,71,38,43,36,34,38,18,37,86,86,68,50,74,76,47,77,48,53,19,31,58,29,93,85,81,61,47,43,36,34,70,83,88,76,92,75,72,65,44,56,32,26,48,30,49,49,65,52,92,64,37,41,47,36,68,43,72,79,59,72,85,88,81,41,15,49,18,35,52,88,75,20,37,33,69,80,44,78,43,53,86,91,65,81,91,80,79,85,43,68,42,70,44,70,68,86,85,89,86,82,86,50,62,48,68,84,86,74,81,86,62,90,51,96,88,47,48,71,45,64,75,44,76,44,70,46,56,49,100,87,67,48,80,73,47,75,51,59,40,65,85,80,71,87,68,85,83,81,88,80,92,76,91,81,132

pLDDT: mean 83.48, std 18.77, range [32.22, 98.5]

Sequence (166 aa):
MEFKMAELGINGVSVLLKNTAGTTLQTTLTTNNPTTGAAGYYQFTNLLPADYIVMFMAPATYKVTSANTTTDTNDSDADPLTGNTPVTTITSGESEQTIDAGLFKQATIGDYVWRDTDGDGIQDPTESGLNGVTVVLKDGTGTTVATTVTGFNPTTELQDIKALCS

Mean predicted aligned error: 10.23 Å

Radius of gyration: 22.71 Å; Cα contacts (8 Å, |Δi|>4): 271; chains: 1; bounding box: 48×48×66 Å